Protein AF-A0A3N0Y7X9-F1 (afdb_monomer_lite)

Foldseek 3Di:
DDPQVVLCLQLVDGPVVLVVVLVVCQVVPDDQADPVGGDDHSSVVSSVVSNVVSDPDPADVQQCWDADPVRDIDHGPVVVPDPDDDDDDDDDPDDDPVVVVVVVVVVVQCPDPNNDDPCPPVPD

pLDDT: mean 84.38, std 11.14, range [42.16, 96.94]

Structure (mmCIF, N/CA/C/O backbone):
data_AF-A0A3N0Y7X9-F1
#
_entry.id   AF-A0A3N0Y7X9-F1
#
loop_
_atom_site.group_PDB
_atom_site.id
_atom_site.type_symbol
_atom_site.label_atom_id
_atom_site.label_alt_id
_atom_site.label_comp_id
_atom_site.label_asym_id
_atom_site.label_entity_id
_atom_site.label_seq_id
_atom_site.pdbx_PDB_ins_code
_atom_site.Cartn_x
_atom_site.Cartn_y
_atom_site.Cartn_z
_atom_site.occupancy
_atom_site.B_iso_or_equiv
_atom_site.auth_seq_id
_atom_site.auth_comp_id
_atom_site.auth_asym_id
_atom_site.auth_atom_id
_atom_site.pdbx_PDB_model_num
ATOM 1 N N . MET A 1 1 ? 25.278 4.859 -16.108 1.00 42.16 1 MET A N 1
ATOM 2 C CA . MET A 1 1 ? 24.335 3.983 -15.382 1.00 42.16 1 MET A CA 1
ATOM 3 C C . MET A 1 1 ? 23.065 4.807 -15.221 1.00 42.16 1 MET A C 1
ATOM 5 O O . MET A 1 1 ? 23.089 5.779 -14.485 1.00 42.16 1 MET A O 1
ATOM 9 N N . ASN A 1 2 ? 22.082 4.605 -16.102 1.00 52.53 2 ASN A N 1
ATOM 10 C CA . ASN A 1 2 ? 21.049 5.603 -16.400 1.00 52.53 2 ASN A CA 1
ATOM 11 C C . ASN A 1 2 ? 19.879 5.473 -15.408 1.00 52.53 2 ASN A C 1
ATOM 13 O O . ASN A 1 2 ? 19.044 4.585 -15.558 1.00 52.53 2 ASN A O 1
ATOM 17 N N . ASP A 1 3 ? 19.847 6.340 -14.395 1.00 65.38 3 ASP A N 1
ATOM 18 C CA . ASP A 1 3 ? 18.844 6.395 -13.310 1.00 65.38 3 ASP A CA 1
ATOM 19 C C . ASP A 1 3 ? 17.388 6.357 -13.839 1.00 65.38 3 ASP A C 1
ATOM 21 O O . ASP A 1 3 ? 16.492 5.722 -13.286 1.00 65.38 3 ASP A O 1
ATOM 25 N N . MET A 1 4 ? 17.183 6.917 -15.033 1.00 62.38 4 MET A N 1
ATOM 26 C CA . MET A 1 4 ? 15.898 6.973 -15.733 1.00 62.38 4 MET A CA 1
ATOM 27 C C . MET A 1 4 ? 15.384 5.607 -16.229 1.00 62.38 4 MET A C 1
ATOM 29 O O . MET A 1 4 ? 14.182 5.412 -16.391 1.00 62.38 4 MET A O 1
ATOM 33 N N . THR A 1 5 ? 16.278 4.641 -16.469 1.00 68.44 5 THR A N 1
ATOM 34 C CA . THR A 1 5 ? 15.904 3.282 -16.908 1.00 68.44 5 THR A CA 1
ATOM 35 C C . THR A 1 5 ? 15.420 2.433 -15.733 1.00 68.44 5 THR A C 1
ATOM 37 O O . THR A 1 5 ? 14.415 1.738 -15.860 1.00 68.44 5 THR A O 1
ATOM 40 N N . GLY A 1 6 ? 16.065 2.565 -14.567 1.00 74.75 6 GLY A N 1
ATOM 41 C CA . GLY A 1 6 ? 15.663 1.857 -13.349 1.00 74.75 6 GLY A CA 1
ATOM 42 C C . GLY A 1 6 ? 14.304 2.315 -12.818 1.00 74.75 6 GLY A C 1
ATOM 43 O O . GLY A 1 6 ? 13.516 1.496 -12.355 1.00 74.75 6 GLY A O 1
ATOM 44 N N . PHE A 1 7 ? 13.980 3.606 -12.953 1.00 77.56 7 PHE A N 1
ATOM 45 C CA . PHE A 1 7 ? 12.671 4.140 -12.566 1.00 77.56 7 PHE A CA 1
ATOM 46 C C . PHE A 1 7 ? 11.524 3.502 -13.364 1.00 77.56 7 PHE A C 1
ATOM 48 O O . PHE A 1 7 ? 10.526 3.063 -12.788 1.00 77.56 7 PHE A O 1
ATOM 55 N N . ARG A 1 8 ? 11.708 3.382 -14.685 1.00 81.19 8 ARG A N 1
ATOM 56 C CA . ARG A 1 8 ? 10.727 2.777 -15.591 1.00 81.19 8 ARG A CA 1
ATOM 57 C C . ARG A 1 8 ? 10.543 1.285 -15.343 1.00 81.19 8 ARG A C 1
ATOM 59 O O . ARG A 1 8 ? 9.415 0.810 -15.359 1.00 81.19 8 ARG A O 1
ATOM 66 N N . GLU A 1 9 ? 11.624 0.553 -15.100 1.00 81.12 9 GLU A N 1
ATOM 67 C CA . GLU A 1 9 ? 11.554 -0.870 -14.752 1.00 81.12 9 GLU A CA 1
ATOM 68 C C . GLU A 1 9 ? 10.857 -1.082 -13.399 1.00 81.12 9 GLU A C 1
ATOM 70 O O . GLU A 1 9 ? 10.032 -1.980 -13.246 1.00 81.12 9 GLU A O 1
ATOM 75 N N . MET A 1 10 ? 11.131 -0.203 -12.433 1.00 81.69 10 MET A N 1
ATOM 76 C CA . MET A 1 10 ? 10.604 -0.304 -11.079 1.00 81.69 10 MET A CA 1
ATOM 77 C C . MET A 1 10 ? 9.112 0.030 -10.961 1.00 81.69 10 MET A C 1
ATOM 79 O O . MET A 1 10 ? 8.400 -0.632 -10.207 1.00 81.69 10 MET A O 1
ATOM 83 N N . LEU A 1 11 ? 8.655 1.097 -11.616 1.00 86.00 11 LEU A N 1
ATOM 84 C CA . LEU A 1 11 ? 7.300 1.634 -11.438 1.00 86.00 11 LEU A CA 1
ATOM 85 C C . LEU A 1 11 ? 6.403 1.426 -12.660 1.00 86.00 11 LEU A C 1
ATOM 87 O O . LEU A 1 11 ? 5.230 1.786 -12.612 1.00 86.00 11 LEU A O 1
ATOM 91 N N . ARG A 1 12 ? 6.947 0.863 -13.749 1.00 87.25 12 ARG A N 1
ATOM 92 C CA . ARG A 1 12 ? 6.283 0.708 -15.056 1.00 87.25 12 ARG A CA 1
ATOM 93 C C . ARG A 1 12 ? 5.726 2.017 -15.637 1.00 87.25 12 ARG A C 1
ATOM 95 O O . ARG A 1 12 ? 4.863 1.978 -16.507 1.00 87.25 12 ARG A O 1
ATOM 102 N N . VAL A 1 13 ? 6.266 3.158 -15.205 1.00 88.31 13 VAL A N 1
ATOM 103 C CA . VAL A 1 13 ? 5.965 4.504 -15.716 1.00 88.31 13 VAL A CA 1
ATOM 104 C C . VAL A 1 13 ? 7.260 5.273 -15.959 1.00 88.31 13 VAL A C 1
ATOM 106 O O . VAL A 1 13 ? 8.270 5.042 -15.290 1.00 88.31 13 VAL A O 1
ATOM 109 N N . THR A 1 14 ? 7.253 6.180 -16.926 1.00 91.38 14 THR A N 1
ATOM 110 C CA . THR A 1 14 ? 8.344 7.139 -17.134 1.00 91.38 14 THR A CA 1
ATOM 111 C C . THR A 1 14 ? 8.361 8.201 -16.030 1.00 91.38 14 THR A C 1
ATOM 113 O O . THR A 1 14 ? 7.432 8.314 -15.226 1.00 91.38 14 THR A O 1
ATOM 116 N N . VAL A 1 15 ? 9.449 8.970 -15.952 1.00 89.88 15 VAL A N 1
ATOM 117 C CA . VAL A 1 15 ? 9.584 10.032 -14.944 1.00 89.88 15 VAL A CA 1
ATOM 118 C C . VAL A 1 15 ? 8.568 11.142 -15.214 1.00 89.88 15 VAL A C 1
ATOM 120 O O . VAL A 1 15 ? 7.960 11.664 -14.283 1.00 89.88 15 VAL A O 1
ATOM 123 N N . GLU A 1 16 ? 8.354 11.459 -16.486 1.00 92.88 16 GLU A N 1
ATOM 124 C CA . GLU A 1 16 ? 7.405 12.461 -16.959 1.00 92.88 16 GLU A CA 1
ATOM 125 C C . GLU A 1 16 ? 5.970 12.070 -16.582 1.00 92.88 16 GLU A C 1
ATOM 127 O O . GLU A 1 16 ? 5.298 12.823 -15.877 1.00 92.88 16 GLU A O 1
ATOM 132 N N . GLU A 1 17 ? 5.548 10.849 -16.929 1.00 92.88 17 GLU A N 1
ATOM 133 C CA . GLU A 1 17 ? 4.226 10.311 -16.567 1.00 92.88 17 GLU A CA 1
ATOM 134 C C . GLU A 1 17 ? 4.017 10.286 -15.049 1.00 92.88 17 GLU A C 1
ATOM 136 O O . GLU A 1 17 ? 2.929 10.581 -14.556 1.00 92.88 17 GLU A O 1
ATOM 141 N N . PHE A 1 18 ? 5.058 9.964 -14.277 1.00 94.38 18 PHE A N 1
ATOM 142 C CA . PHE A 1 18 ? 4.966 9.974 -12.821 1.00 94.38 18 PHE A CA 1
ATOM 143 C C . PHE A 1 18 ? 4.650 11.368 -12.269 1.00 94.38 18 PHE A C 1
ATOM 145 O O . PHE A 1 18 ? 3.807 11.488 -11.379 1.00 94.38 18 PHE A O 1
ATOM 152 N N . TYR A 1 19 ? 5.307 12.418 -12.770 1.00 95.00 19 TYR A N 1
ATOM 153 C CA . TYR A 1 19 ? 5.043 13.785 -12.314 1.00 95.00 19 TYR A CA 1
ATOM 154 C C . TYR A 1 19 ? 3.687 14.310 -12.799 1.00 95.00 19 TYR A C 1
ATOM 156 O O . TYR A 1 19 ? 3.020 15.014 -12.040 1.00 95.00 19 TYR A O 1
ATOM 164 N N . GLU A 1 20 ? 3.238 13.929 -13.997 1.00 96.19 20 GLU A N 1
ATOM 165 C CA . GLU A 1 20 ? 1.879 14.229 -14.471 1.00 96.19 20 GLU A CA 1
ATOM 166 C C . GLU A 1 20 ? 0.817 13.589 -13.567 1.00 96.19 20 GLU A C 1
ATOM 168 O O . GLU A 1 20 ? -0.105 14.264 -13.101 1.00 96.19 20 GLU A O 1
ATOM 173 N N . LEU A 1 21 ? 0.983 12.301 -13.246 1.00 94.75 21 LEU A N 1
ATOM 174 C CA . LEU A 1 21 ? 0.117 11.593 -12.305 1.00 94.75 21 LEU A CA 1
ATOM 175 C C . LEU A 1 21 ? 0.156 12.241 -10.922 1.00 94.75 21 LEU A C 1
ATOM 177 O O . LEU A 1 21 ? -0.901 12.460 -10.330 1.00 94.75 21 LEU A O 1
ATOM 181 N N . LEU A 1 22 ? 1.350 12.581 -10.423 1.00 96.38 22 LEU A N 1
ATOM 182 C CA . LEU A 1 22 ? 1.521 13.240 -9.132 1.00 96.38 22 LEU A CA 1
ATOM 183 C C . LEU A 1 22 ? 0.737 14.550 -9.076 1.00 96.38 22 LEU A C 1
ATOM 185 O O . LEU A 1 22 ? -0.006 14.740 -8.120 1.00 96.38 22 LEU A O 1
ATOM 189 N N . ALA A 1 23 ? 0.821 15.396 -10.104 1.00 96.94 23 ALA A N 1
ATOM 190 C CA . ALA A 1 23 ? 0.113 16.675 -10.131 1.00 96.94 23 ALA A CA 1
ATOM 191 C C . ALA A 1 23 ? -1.414 16.505 -10.029 1.00 96.94 23 ALA A C 1
ATOM 193 O O . ALA A 1 23 ? -2.095 17.318 -9.404 1.00 96.94 23 ALA A O 1
ATOM 194 N N . MET A 1 24 ? -1.956 15.426 -10.604 1.00 95.81 24 MET A N 1
ATOM 195 C CA . MET A 1 24 ? -3.387 15.121 -10.534 1.00 95.81 24 MET A CA 1
ATOM 196 C C . MET A 1 24 ? -3.815 14.572 -9.169 1.00 95.81 24 MET A C 1
ATOM 198 O O . MET A 1 24 ? -4.893 14.909 -8.679 1.00 95.81 24 MET A O 1
ATOM 202 N N . VAL A 1 25 ? -3.001 13.712 -8.548 1.00 95.69 25 VAL A N 1
ATOM 203 C CA . VAL A 1 25 ? -3.395 13.001 -7.317 1.00 95.69 25 VAL A CA 1
ATOM 204 C C . VAL A 1 25 ? -2.940 13.687 -6.035 1.00 95.69 25 VAL A C 1
ATOM 206 O O . VAL A 1 25 ? -3.542 13.456 -4.988 1.00 95.69 25 VAL A O 1
ATOM 209 N N . GLU A 1 26 ? -1.910 14.531 -6.083 1.00 95.44 26 GLU A N 1
ATOM 210 C CA . GLU A 1 26 ? -1.362 15.263 -4.937 1.00 95.44 26 GLU A CA 1
ATOM 211 C C . GLU A 1 26 ? -2.427 15.966 -4.078 1.00 95.44 26 GLU A C 1
ATOM 213 O O . GLU A 1 26 ? -2.407 15.747 -2.860 1.00 95.44 26 GLU A O 1
ATOM 218 N N . PRO A 1 27 ? -3.414 16.707 -4.629 1.00 95.56 27 PRO A N 1
ATOM 219 C CA . PRO A 1 27 ? -4.457 17.323 -3.803 1.00 95.56 27 PRO A CA 1
ATOM 220 C C . PRO A 1 27 ? -5.361 16.302 -3.093 1.00 95.56 27 PRO A C 1
ATOM 222 O O . PRO A 1 27 ? -5.970 16.626 -2.077 1.00 95.56 27 PRO A O 1
ATOM 225 N N . LEU A 1 28 ? -5.442 15.066 -3.592 1.00 95.12 28 LEU A N 1
ATOM 226 C CA . LEU A 1 28 ? -6.277 13.996 -3.036 1.00 95.12 28 LEU A CA 1
ATOM 227 C C . LEU A 1 28 ? -5.532 13.134 -2.009 1.00 95.12 28 LEU A C 1
ATOM 229 O O . LEU A 1 28 ? -6.151 12.545 -1.120 1.00 95.12 28 LEU A O 1
ATOM 233 N N . ILE A 1 29 ? -4.206 13.023 -2.130 1.00 94.69 29 ILE A N 1
ATOM 234 C CA . ILE A 1 29 ? -3.386 12.122 -1.306 1.00 94.69 29 ILE A CA 1
ATOM 235 C C . ILE A 1 29 ? -2.440 12.853 -0.350 1.00 94.69 29 ILE A C 1
ATOM 237 O O . ILE A 1 29 ? -1.741 12.203 0.432 1.00 94.69 29 ILE A O 1
ATOM 241 N N . THR A 1 30 ? -2.398 14.178 -0.350 1.00 94.38 30 THR A N 1
ATOM 242 C CA . THR A 1 30 ? -1.637 14.909 0.667 1.00 94.38 30 THR A CA 1
ATOM 243 C C . THR A 1 30 ? -2.310 14.745 2.027 1.00 94.38 30 THR A C 1
ATOM 245 O O . THR A 1 30 ? -3.520 14.909 2.170 1.00 94.38 30 THR A O 1
ATOM 248 N N . ARG A 1 31 ? -1.530 14.369 3.045 1.00 91.44 31 ARG A N 1
ATOM 249 C CA . ARG A 1 31 ? -1.997 14.306 4.438 1.00 91.44 31 ARG A CA 1
ATOM 250 C C . ARG A 1 31 ? -1.232 15.321 5.265 1.00 91.44 31 ARG A C 1
ATOM 252 O O . ARG A 1 31 ? -0.143 15.732 4.892 1.00 91.44 31 ARG A O 1
ATOM 259 N N . THR A 1 32 ? -1.821 15.713 6.385 1.00 89.50 32 THR A N 1
ATOM 260 C CA . THR A 1 32 ? -1.190 16.608 7.350 1.00 89.50 32 THR A CA 1
ATOM 261 C C . THR A 1 32 ? -0.398 15.821 8.380 1.00 89.50 32 THR A C 1
ATOM 263 O O . THR A 1 32 ? -0.741 14.686 8.732 1.00 89.50 32 THR A O 1
ATOM 266 N N . ASP A 1 33 ? 0.640 16.459 8.903 1.00 92.94 33 ASP A N 1
ATOM 267 C CA . ASP A 1 33 ? 1.403 15.938 10.027 1.00 92.94 33 ASP A CA 1
ATOM 268 C C . ASP A 1 33 ? 0.527 15.809 11.277 1.00 92.94 33 ASP A C 1
ATOM 270 O O . ASP A 1 33 ? -0.462 16.518 11.470 1.00 92.94 33 ASP A O 1
ATOM 274 N N . THR A 1 34 ? 0.910 14.877 12.140 1.00 91.50 34 THR A N 1
ATOM 275 C CA . THR A 1 34 ? 0.285 14.672 13.449 1.00 91.50 34 THR A CA 1
ATOM 276 C C . THR A 1 34 ? 1.293 15.000 14.542 1.00 91.50 34 THR A C 1
ATOM 278 O O . THR A 1 34 ? 2.496 15.015 14.294 1.00 91.50 34 THR A O 1
ATOM 281 N N . VAL A 1 35 ? 0.825 15.168 15.780 1.00 91.56 35 VAL A N 1
ATOM 282 C CA . VAL A 1 35 ? 1.694 15.443 16.941 1.00 91.56 35 VAL A CA 1
ATOM 283 C C . VAL A 1 35 ? 2.811 14.400 17.102 1.00 91.56 35 VAL A C 1
ATOM 285 O O . VAL A 1 35 ? 3.913 14.738 17.515 1.00 91.56 35 VAL A O 1
ATOM 288 N N . MET A 1 36 ? 2.546 13.136 16.755 1.00 87.06 36 MET A N 1
ATOM 289 C CA . MET A 1 36 ? 3.484 12.029 16.980 1.00 87.06 36 MET A CA 1
ATOM 290 C C . MET A 1 36 ? 4.371 11.699 15.776 1.00 87.06 36 MET A C 1
ATOM 292 O O . MET A 1 36 ? 5.375 11.009 15.938 1.00 87.06 36 MET A O 1
ATOM 296 N N . ARG A 1 37 ? 4.000 12.126 14.562 1.00 90.12 37 ARG A N 1
ATOM 297 C CA . ARG A 1 37 ? 4.767 11.822 13.346 1.00 90.12 37 ARG A CA 1
ATOM 298 C C . ARG A 1 37 ? 4.444 12.760 12.194 1.00 90.12 37 ARG A C 1
ATOM 300 O O . ARG A 1 37 ? 3.295 13.187 12.034 1.00 90.12 37 ARG A O 1
ATOM 307 N N . ARG A 1 38 ? 5.445 12.943 11.332 1.00 90.94 38 ARG A N 1
ATOM 308 C CA . ARG A 1 38 ? 5.270 13.533 10.006 1.00 90.94 38 ARG A CA 1
ATOM 309 C C . ARG A 1 38 ? 4.507 12.583 9.091 1.00 90.94 38 ARG A C 1
ATOM 311 O O . ARG A 1 38 ? 4.628 11.359 9.189 1.00 90.94 38 ARG A O 1
ATOM 318 N N . SER A 1 39 ? 3.685 13.166 8.241 1.00 91.56 39 SER A N 1
ATOM 319 C CA . SER A 1 39 ? 2.982 12.486 7.170 1.00 91.56 39 SER A CA 1
ATOM 320 C C . SER A 1 39 ? 3.964 12.074 6.072 1.00 91.56 39 SER A C 1
ATOM 322 O O . SER A 1 39 ? 4.983 12.720 5.842 1.00 91.56 39 SER A O 1
ATOM 324 N N . ILE A 1 40 ? 3.665 10.954 5.416 1.00 93.12 40 ILE A N 1
ATOM 325 C CA . ILE A 1 40 ? 4.410 10.502 4.238 1.00 93.12 40 ILE A CA 1
ATOM 326 C C . ILE A 1 40 ? 4.013 11.412 3.075 1.00 93.12 40 ILE A C 1
ATOM 328 O O . ILE A 1 40 ? 2.815 11.643 2.873 1.00 93.12 40 ILE A O 1
ATOM 332 N N . SER A 1 41 ? 4.992 11.906 2.316 1.00 95.19 41 SER A N 1
ATOM 333 C CA . SER A 1 41 ? 4.730 12.841 1.219 1.00 95.19 41 SER A CA 1
ATOM 334 C C . SER A 1 41 ? 3.862 12.207 0.125 1.00 95.19 41 SER A C 1
ATOM 336 O O . SER A 1 41 ? 3.882 10.990 -0.084 1.00 95.19 41 SER A O 1
ATOM 338 N N . ALA A 1 42 ? 3.108 13.031 -0.611 1.00 95.25 42 ALA A N 1
ATOM 339 C CA . ALA A 1 42 ? 2.295 12.564 -1.737 1.00 95.25 42 ALA A CA 1
ATOM 340 C C . ALA A 1 42 ? 3.136 11.788 -2.766 1.00 95.25 42 ALA A C 1
ATOM 342 O O . ALA A 1 42 ? 2.723 10.724 -3.226 1.00 95.25 42 ALA A O 1
ATOM 343 N N . LYS A 1 43 ? 4.357 12.268 -3.038 1.00 94.19 43 LYS A N 1
ATOM 344 C CA . LYS A 1 43 ? 5.333 11.613 -3.914 1.00 94.19 43 LYS A CA 1
ATOM 345 C C . LYS A 1 43 ? 5.668 10.198 -3.448 1.00 94.19 43 LYS A C 1
ATOM 347 O O . LYS A 1 43 ? 5.530 9.257 -4.218 1.00 94.19 43 LYS A O 1
ATOM 352 N N . GLU A 1 44 ? 6.078 10.031 -2.193 1.00 94.06 44 GLU A N 1
ATOM 353 C CA . GLU A 1 44 ? 6.435 8.712 -1.651 1.00 94.06 44 GLU A CA 1
ATOM 354 C C . GLU A 1 44 ? 5.231 7.764 -1.631 1.00 94.06 44 GLU A C 1
ATOM 356 O O . GLU A 1 44 ? 5.355 6.597 -2.006 1.00 94.06 44 GLU A O 1
ATOM 361 N N . ARG A 1 45 ? 4.048 8.270 -1.256 1.00 94.94 45 ARG A N 1
ATOM 362 C CA . ARG A 1 45 ? 2.800 7.497 -1.293 1.00 94.94 45 ARG A CA 1
ATOM 363 C C . ARG A 1 45 ? 2.492 6.988 -2.700 1.00 94.94 45 ARG A C 1
ATOM 365 O O . ARG A 1 45 ? 2.150 5.814 -2.857 1.00 94.94 45 ARG A O 1
ATOM 372 N N . LEU A 1 46 ? 2.608 7.853 -3.707 1.00 94.44 46 LEU A N 1
ATOM 373 C CA . LEU A 1 46 ? 2.378 7.485 -5.100 1.00 94.44 46 LEU A CA 1
ATOM 374 C C . LEU A 1 46 ? 3.418 6.467 -5.580 1.00 94.44 46 LEU A C 1
ATOM 376 O O . LEU A 1 46 ? 3.035 5.451 -6.152 1.00 94.44 46 LEU A O 1
ATOM 380 N N . SER A 1 47 ? 4.704 6.670 -5.275 1.00 92.06 47 SER A N 1
ATOM 381 C CA . SER A 1 47 ? 5.777 5.732 -5.634 1.00 92.06 47 SER A CA 1
ATOM 382 C C . SER A 1 47 ? 5.535 4.324 -5.090 1.00 92.06 47 SER A C 1
ATOM 384 O O . SER A 1 47 ? 5.652 3.351 -5.831 1.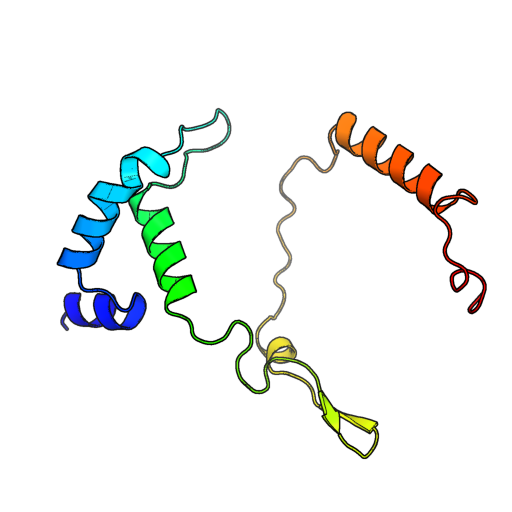00 92.06 47 SER A O 1
ATOM 386 N N . VAL A 1 48 ? 5.161 4.195 -3.811 1.00 90.12 48 VAL A N 1
ATOM 387 C CA . VAL A 1 48 ? 4.859 2.888 -3.200 1.00 90.12 48 VAL A CA 1
ATOM 388 C C . VAL A 1 48 ? 3.634 2.248 -3.851 1.00 90.12 48 VAL A C 1
ATOM 390 O O . VAL A 1 48 ? 3.634 1.050 -4.125 1.00 90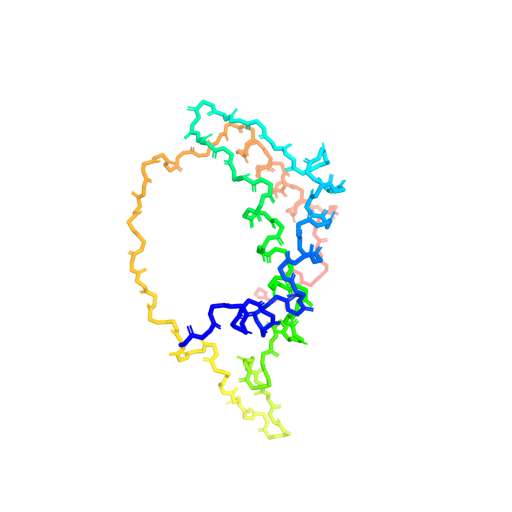.12 48 VAL A O 1
ATOM 393 N N . THR A 1 49 ? 2.607 3.048 -4.143 1.00 92.31 49 THR A N 1
ATOM 394 C CA . THR A 1 49 ? 1.381 2.561 -4.787 1.00 92.31 49 THR A CA 1
ATOM 395 C C . THR A 1 49 ? 1.662 2.052 -6.200 1.00 92.31 49 THR A C 1
ATOM 397 O O . THR A 1 49 ? 1.231 0.961 -6.551 1.00 92.31 49 THR A O 1
ATOM 400 N N . LEU A 1 50 ? 2.430 2.792 -7.002 1.00 91.62 50 LEU A N 1
ATOM 401 C CA . LEU A 1 50 ? 2.799 2.369 -8.352 1.00 91.62 50 LEU A CA 1
ATOM 402 C C . LEU A 1 50 ? 3.708 1.139 -8.339 1.00 91.62 50 LEU A C 1
ATOM 404 O O . LEU A 1 50 ? 3.484 0.232 -9.128 1.00 91.62 50 LEU A O 1
ATOM 408 N N . ARG A 1 51 ? 4.669 1.048 -7.407 1.00 88.75 51 ARG A N 1
ATOM 409 C CA . ARG A 1 51 ? 5.491 -0.162 -7.211 1.00 88.75 51 ARG A CA 1
ATOM 410 C C . ARG A 1 51 ? 4.611 -1.385 -6.956 1.00 88.75 51 ARG A C 1
ATOM 412 O O . ARG A 1 51 ? 4.836 -2.445 -7.533 1.00 88.75 51 ARG A O 1
ATOM 419 N N . PHE A 1 52 ? 3.616 -1.227 -6.091 1.00 86.38 52 PHE A N 1
ATOM 420 C CA . PHE A 1 52 ? 2.662 -2.276 -5.771 1.00 86.38 52 PHE A CA 1
ATOM 421 C C . PHE A 1 52 ? 1.812 -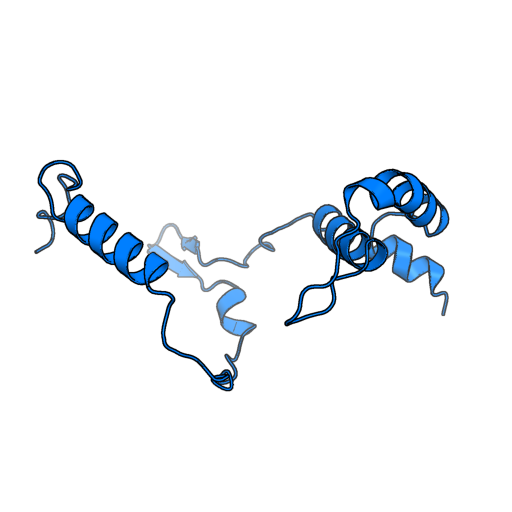2.671 -6.984 1.00 86.38 52 PHE A C 1
ATOM 423 O O . PHE A 1 52 ? 1.744 -3.848 -7.312 1.00 86.38 52 PHE A O 1
ATOM 430 N N . LEU A 1 53 ? 1.238 -1.699 -7.698 1.00 87.94 53 LEU A N 1
ATOM 431 C CA . LEU A 1 53 ? 0.439 -1.951 -8.905 1.00 87.94 53 LEU A CA 1
ATOM 432 C C . LEU A 1 53 ? 1.263 -2.540 -10.061 1.00 87.94 53 LEU A C 1
ATOM 434 O O . LEU A 1 53 ? 0.733 -3.288 -10.874 1.00 87.94 53 LEU A O 1
ATOM 438 N N . ALA A 1 54 ? 2.554 -2.218 -10.135 1.00 85.88 54 ALA A N 1
ATOM 439 C CA . ALA A 1 54 ? 3.488 -2.761 -11.116 1.00 85.88 54 ALA A CA 1
ATOM 440 C C . ALA A 1 54 ? 3.926 -4.207 -10.815 1.00 85.88 54 ALA A C 1
ATOM 442 O O . ALA A 1 54 ? 4.583 -4.836 -11.654 1.00 85.88 54 ALA A O 1
ATOM 443 N N . THR A 1 55 ? 3.609 -4.723 -9.623 1.00 80.38 55 THR A N 1
ATOM 444 C CA . THR A 1 55 ? 3.963 -6.077 -9.196 1.00 80.38 55 THR A CA 1
ATOM 445 C C . THR A 1 55 ? 2.844 -7.042 -9.599 1.00 80.38 55 THR A C 1
ATOM 447 O O . THR A 1 55 ? 1.737 -6.963 -9.081 1.00 80.38 55 THR A O 1
ATOM 450 N N . ASP A 1 56 ? 3.138 -7.973 -10.511 1.00 67.75 56 ASP A N 1
ATOM 451 C CA . ASP A 1 56 ? 2.158 -8.923 -11.079 1.00 67.75 56 ASP A CA 1
ATOM 452 C C . ASP A 1 56 ? 1.740 -10.054 -10.115 1.00 67.75 56 ASP A C 1
ATOM 454 O O . ASP A 1 56 ? 0.823 -10.816 -10.415 1.00 67.75 56 ASP A O 1
ATOM 458 N N . ALA A 1 57 ? 2.386 -10.198 -8.953 1.00 65.88 57 ALA A N 1
ATOM 459 C CA . ALA A 1 57 ? 2.110 -11.300 -8.037 1.00 65.88 57 ALA A CA 1
ATOM 460 C C . ALA A 1 57 ? 2.252 -10.884 -6.568 1.00 65.88 57 ALA A C 1
ATOM 462 O O . ALA A 1 57 ? 3.344 -10.566 -6.103 1.00 65.88 57 ALA A O 1
ATOM 463 N N . TYR A 1 58 ? 1.149 -10.964 -5.817 1.00 65.19 58 TYR A N 1
ATOM 464 C CA . TYR A 1 58 ? 1.176 -10.931 -4.347 1.00 65.19 58 TYR A CA 1
ATOM 465 C C . TYR A 1 58 ? 1.909 -12.145 -3.761 1.00 65.19 58 TYR A C 1
ATOM 467 O O . TYR A 1 58 ? 2.427 -12.078 -2.651 1.00 65.19 58 TYR A O 1
ATOM 475 N N . LEU A 1 59 ? 1.923 -13.253 -4.506 1.00 71.31 59 LEU A N 1
ATOM 476 C CA . LEU A 1 59 ? 2.547 -14.516 -4.143 1.00 71.31 59 LEU A CA 1
ATOM 477 C C . LEU A 1 59 ? 3.350 -14.997 -5.355 1.00 71.31 59 LEU A C 1
ATOM 479 O O . LEU A 1 59 ? 2.747 -15.426 -6.343 1.00 71.31 59 LEU A O 1
ATOM 483 N N . PRO A 1 60 ? 4.688 -14.912 -5.328 1.00 75.62 60 PRO A N 1
ATOM 484 C CA . PRO A 1 60 ? 5.516 -15.579 -6.322 1.00 75.62 60 PRO A CA 1
ATOM 485 C C . PRO A 1 60 ? 5.132 -17.067 -6.446 1.00 75.62 60 PRO A C 1
ATOM 487 O O . PRO A 1 60 ? 4.738 -17.681 -5.449 1.00 75.62 60 PRO A O 1
ATOM 490 N N . PRO A 1 61 ? 5.236 -17.686 -7.633 1.00 77.25 61 PRO A N 1
ATOM 491 C CA . PRO A 1 61 ? 5.040 -19.127 -7.767 1.00 77.25 61 PRO A CA 1
ATOM 492 C C . PRO A 1 61 ? 5.930 -19.894 -6.779 1.00 77.25 61 PRO A C 1
ATOM 494 O O . PRO A 1 61 ? 7.131 -19.643 -6.703 1.00 77.25 61 PRO A O 1
ATOM 497 N N . GLY A 1 62 ? 5.338 -20.802 -5.998 1.00 82.88 62 GLY A N 1
ATOM 498 C CA . GLY A 1 62 ? 6.048 -21.537 -4.942 1.00 82.88 62 GLY A CA 1
ATOM 499 C C . GLY A 1 62 ? 6.271 -20.751 -3.643 1.00 82.88 62 GLY A C 1
ATOM 500 O O . GLY A 1 62 ? 7.013 -21.213 -2.777 1.00 82.88 62 GLY A O 1
ATOM 501 N N . TYR A 1 63 ? 5.651 -19.575 -3.477 1.00 82.69 63 TYR A N 1
ATOM 502 C CA . TYR A 1 63 ? 5.776 -18.798 -2.245 1.00 82.69 63 TYR A CA 1
ATOM 503 C C . TYR A 1 63 ? 5.012 -19.402 -1.073 1.00 82.69 63 TYR A C 1
ATOM 505 O O . TYR A 1 63 ? 5.541 -19.352 0.026 1.00 82.69 63 TYR A O 1
ATOM 513 N N . THR A 1 64 ? 3.815 -19.967 -1.274 1.00 85.56 64 THR A N 1
ATOM 514 C CA . THR A 1 64 ? 3.017 -20.621 -0.219 1.00 85.56 64 THR A CA 1
ATOM 515 C C . THR A 1 64 ? 3.310 -22.111 -0.122 1.00 85.56 64 THR A C 1
ATOM 517 O O . THR A 1 64 ? 3.753 -22.725 -1.093 1.00 85.56 64 THR A O 1
ATOM 520 N N . ASP A 1 65 ? 3.016 -22.696 1.040 1.00 89.50 65 ASP A N 1
ATOM 521 C CA . ASP A 1 65 ? 2.989 -24.152 1.168 1.00 89.50 65 ASP A CA 1
ATOM 522 C C . ASP A 1 65 ? 1.917 -24.736 0.236 1.00 89.50 65 ASP A C 1
ATOM 524 O O . ASP A 1 65 ? 0.890 -24.099 -0.027 1.00 89.50 65 ASP A O 1
ATOM 528 N N . TRP A 1 66 ? 2.156 -25.944 -0.258 1.00 88.75 66 TRP A N 1
ATOM 529 C CA . TRP A 1 66 ? 1.188 -26.692 -1.054 1.00 88.75 66 TRP A CA 1
ATOM 530 C C . TRP A 1 66 ? 1.268 -28.181 -0.720 1.00 88.75 66 TRP A C 1
ATOM 532 O O . TRP A 1 66 ? 2.272 -28.659 -0.195 1.00 88.75 66 TRP A O 1
ATOM 542 N N . GLU A 1 67 ? 0.187 -28.902 -0.981 1.00 93.69 67 GLU A N 1
ATOM 543 C CA . GLU A 1 67 ? 0.066 -30.333 -0.708 1.00 93.69 67 GLU A CA 1
ATOM 544 C C . GLU A 1 67 ? -0.086 -31.069 -2.040 1.00 93.69 67 GLU A C 1
ATOM 546 O O . GLU A 1 67 ? -0.854 -30.631 -2.901 1.00 93.69 67 GLU A O 1
ATOM 551 N N . ASP A 1 68 ? 0.687 -32.137 -2.239 1.00 91.94 68 ASP A N 1
ATOM 552 C CA . ASP A 1 68 ? 0.561 -32.979 -3.428 1.00 91.94 68 ASP A CA 1
ATOM 553 C C . ASP A 1 68 ? -0.528 -34.053 -3.272 1.00 91.94 68 ASP A C 1
ATOM 555 O O . ASP A 1 68 ? -1.139 -34.219 -2.217 1.00 91.94 68 ASP A O 1
ATOM 559 N N . GLU A 1 69 ? -0.774 -34.813 -4.341 1.00 93.81 69 GLU A N 1
ATOM 560 C CA . GLU A 1 69 ? -1.761 -35.904 -4.356 1.00 93.81 69 GLU A CA 1
ATOM 561 C C . GLU A 1 69 ? -1.471 -37.012 -3.324 1.00 93.81 69 GLU A C 1
ATOM 563 O O . GLU A 1 69 ? -2.358 -37.803 -3.007 1.00 93.81 69 GLU A O 1
ATOM 568 N N . ASN A 1 70 ? -0.252 -37.069 -2.777 1.00 93.88 70 ASN A N 1
ATOM 569 C CA . ASN A 1 70 ? 0.171 -38.047 -1.778 1.00 93.88 70 ASN A CA 1
ATOM 570 C C . ASN A 1 70 ? 0.109 -37.495 -0.343 1.00 93.88 70 ASN A C 1
ATOM 572 O O . ASN A 1 70 ? 0.665 -38.117 0.565 1.00 93.88 70 ASN A O 1
ATOM 576 N N . HIS A 1 71 ? -0.543 -36.346 -0.128 1.00 87.25 71 HIS A N 1
ATOM 577 C CA . HIS A 1 71 ? -0.599 -35.642 1.157 1.00 87.25 71 HIS A CA 1
ATOM 578 C C . HIS A 1 71 ? 0.771 -35.202 1.693 1.00 87.25 71 HIS A C 1
ATOM 580 O O . HIS A 1 71 ? 0.959 -35.004 2.899 1.00 87.25 71 HIS A O 1
ATOM 586 N N . GLN A 1 72 ? 1.767 -35.061 0.816 1.00 90.88 72 GLN A N 1
ATOM 587 C CA . GLN A 1 72 ? 3.073 -34.569 1.215 1.00 90.88 72 GLN A CA 1
ATOM 588 C C . GLN A 1 72 ? 3.089 -33.041 1.145 1.00 90.88 72 GLN A C 1
ATOM 590 O O . GLN A 1 72 ? 2.801 -32.437 0.111 1.00 90.88 72 GLN A O 1
ATOM 595 N N . LEU A 1 73 ? 3.423 -32.413 2.275 1.00 89.69 73 LEU A N 1
ATOM 596 C CA . LEU A 1 73 ? 3.530 -30.963 2.384 1.00 89.69 73 LEU A CA 1
ATOM 597 C C . LEU A 1 73 ? 4.842 -30.475 1.761 1.00 89.69 73 LEU A C 1
ATOM 599 O O . LEU A 1 73 ? 5.935 -30.841 2.204 1.00 89.69 73 LEU A O 1
ATOM 603 N N . HIS A 1 74 ? 4.724 -29.585 0.787 1.00 90.25 74 HIS A N 1
ATOM 604 C CA . HIS A 1 74 ? 5.834 -28.875 0.171 1.00 90.25 74 HIS A CA 1
ATOM 605 C C . HIS A 1 74 ? 5.930 -27.475 0.767 1.00 90.25 74 HIS A C 1
ATOM 607 O O . HIS A 1 74 ? 4.988 -26.685 0.721 1.00 90.25 74 HIS A O 1
ATOM 613 N N . ASN A 1 75 ? 7.089 -27.174 1.346 1.00 90.44 75 ASN A N 1
ATOM 614 C CA . ASN A 1 75 ? 7.365 -25.899 1.997 1.00 90.44 75 ASN A CA 1
ATOM 615 C C . ASN A 1 75 ? 7.494 -24.773 0.964 1.00 90.44 75 ASN A C 1
ATOM 617 O O . ASN A 1 75 ? 8.322 -24.857 0.057 1.00 90.44 75 ASN A O 1
ATOM 621 N N . GLY A 1 76 ? 6.731 -23.699 1.146 1.00 88.00 76 GLY A N 1
ATOM 622 C CA . GLY A 1 76 ? 6.846 -22.498 0.331 1.00 88.00 76 GLY A CA 1
ATOM 623 C C . GLY A 1 76 ? 8.082 -21.659 0.669 1.00 88.00 76 GLY A C 1
ATOM 624 O O . GLY A 1 76 ? 8.627 -21.725 1.778 1.00 88.00 76 GLY A O 1
ATOM 625 N N . ALA A 1 77 ? 8.500 -20.821 -0.284 1.00 85.12 77 ALA A N 1
ATOM 626 C CA . ALA A 1 77 ? 9.665 -19.938 -0.159 1.00 85.12 77 ALA A CA 1
ATOM 627 C C . ALA A 1 77 ? 9.589 -18.984 1.053 1.00 85.12 77 ALA A C 1
ATOM 629 O O . ALA A 1 77 ? 10.624 -18.625 1.618 1.00 85.12 77 ALA A O 1
ATOM 630 N N . TRP A 1 78 ? 8.379 -18.653 1.530 1.00 84.31 78 TRP A N 1
ATOM 631 C CA . TRP A 1 78 ? 8.161 -17.826 2.725 1.00 84.31 78 TRP A CA 1
ATOM 632 C C . TRP A 1 78 ? 8.885 -18.341 3.983 1.00 84.31 78 TRP A C 1
ATOM 634 O O . TRP A 1 78 ? 9.240 -17.555 4.862 1.00 84.31 78 TRP A O 1
ATOM 644 N N . ARG A 1 79 ? 9.148 -19.654 4.067 1.00 79.94 79 ARG A N 1
ATOM 645 C CA . ARG A 1 79 ? 9.843 -20.291 5.201 1.00 79.94 79 ARG A CA 1
ATOM 646 C C . ARG A 1 79 ? 11.352 -20.046 5.216 1.00 79.94 79 ARG A C 1
ATOM 648 O O . ARG A 1 79 ? 11.976 -20.261 6.252 1.00 79.94 79 ARG A O 1
ATOM 655 N N . GLN A 1 80 ? 11.943 -19.638 4.093 1.00 75.62 80 GLN A N 1
ATOM 656 C CA . GLN A 1 80 ? 13.391 -19.441 3.952 1.00 75.62 80 GLN A CA 1
ATOM 657 C C . GLN A 1 80 ? 13.810 -17.966 3.983 1.00 75.62 80 GLN A C 1
ATOM 659 O O . GLN A 1 80 ? 14.969 -17.672 4.264 1.00 75.62 80 GLN A O 1
ATOM 664 N N . GLU A 1 81 ? 12.892 -17.034 3.715 1.00 66.56 81 GLU A N 1
ATOM 665 C CA . GLU A 1 81 ? 13.231 -15.611 3.577 1.00 66.56 81 GLU A CA 1
ATOM 666 C C . GLU A 1 81 ? 13.405 -14.874 4.911 1.00 66.56 81 GLU A C 1
ATOM 668 O O . GLU A 1 81 ? 14.192 -13.931 4.996 1.00 66.56 81 GLU A O 1
ATOM 673 N N . ILE A 1 82 ? 12.683 -15.271 5.962 1.00 65.06 82 ILE A N 1
ATOM 674 C CA . ILE A 1 82 ? 12.585 -14.463 7.181 1.00 65.06 82 ILE A CA 1
ATOM 675 C C . ILE A 1 82 ? 13.219 -15.193 8.366 1.00 65.06 82 ILE A C 1
ATOM 677 O O . ILE A 1 82 ? 12.554 -15.910 9.111 1.00 65.06 82 ILE A O 1
ATOM 681 N N . THR A 1 83 ? 14.497 -14.916 8.626 1.00 66.31 83 THR A N 1
ATOM 682 C CA . THR A 1 83 ? 15.029 -15.048 9.990 1.00 66.31 83 THR A CA 1
ATOM 683 C C . THR A 1 83 ? 14.450 -13.893 10.799 1.00 66.31 83 THR A C 1
ATOM 685 O O . THR A 1 83 ? 14.957 -12.772 10.732 1.00 66.31 83 THR A O 1
ATOM 688 N N . LEU A 1 84 ? 13.343 -14.138 11.507 1.00 65.56 84 LEU A N 1
ATOM 689 C CA . LEU A 1 84 ? 12.684 -13.131 12.339 1.00 65.56 84 LEU A CA 1
ATOM 690 C C . LEU A 1 84 ? 13.702 -12.540 13.321 1.00 65.56 84 LEU A C 1
ATOM 692 O O . LEU A 1 84 ? 14.137 -13.205 14.261 1.00 65.56 84 LEU A O 1
ATOM 696 N N . GLN A 1 85 ? 14.085 -11.284 13.105 1.00 70.81 85 GLN A N 1
ATOM 697 C CA . GLN A 1 85 ? 14.837 -10.544 14.105 1.00 70.81 85 GLN A CA 1
ATOM 698 C C . GLN A 1 85 ? 13.895 -10.206 15.257 1.00 70.81 85 GLN A C 1
ATOM 700 O O . GLN A 1 85 ? 12.733 -9.844 15.053 1.00 70.81 85 GLN A O 1
ATOM 705 N N . SER A 1 86 ? 14.392 -10.323 16.483 1.00 72.56 86 SER A N 1
ATOM 706 C CA . SER A 1 86 ? 13.669 -9.876 17.664 1.00 72.56 86 SER A CA 1
ATOM 707 C C . SER A 1 86 ? 13.330 -8.390 17.525 1.00 72.56 86 SER A C 1
ATOM 709 O O . SER A 1 86 ? 14.207 -7.532 17.431 1.00 72.56 86 SER A O 1
ATOM 711 N N . VAL A 1 87 ? 12.035 -8.073 17.505 1.00 70.31 87 VAL A N 1
ATOM 712 C CA . VAL A 1 87 ? 11.572 -6.685 17.482 1.00 70.31 87 VAL A CA 1
ATOM 713 C C . VAL A 1 87 ? 11.902 -6.052 18.831 1.00 70.31 87 VAL A C 1
ATOM 715 O O . VAL A 1 87 ? 11.473 -6.543 19.878 1.00 70.31 87 VAL A O 1
ATOM 718 N N . ASN A 1 88 ? 12.640 -4.940 18.816 1.00 72.44 88 ASN A N 1
ATOM 719 C CA . ASN A 1 88 ? 12.793 -4.104 20.002 1.00 72.44 88 ASN A CA 1
ATOM 720 C C . ASN A 1 88 ? 11.408 -3.589 20.407 1.00 72.44 88 ASN A C 1
ATOM 722 O O . ASN A 1 88 ? 10.809 -2.771 19.711 1.00 72.44 88 ASN A O 1
ATOM 726 N N . MET A 1 89 ? 10.888 -4.094 21.525 1.00 63.22 89 MET A N 1
ATOM 727 C CA . MET A 1 89 ? 9.608 -3.675 22.090 1.00 63.22 89 MET A CA 1
ATOM 728 C C . MET A 1 89 ? 9.670 -2.188 22.470 1.00 63.22 89 MET A C 1
ATOM 730 O O . MET A 1 89 ? 10.125 -1.838 23.558 1.00 63.22 89 MET A O 1
ATOM 734 N N . GLY A 1 90 ? 9.220 -1.312 21.570 1.00 61.59 90 GLY A N 1
ATOM 735 C CA . GLY A 1 90 ? 8.987 0.103 21.855 1.00 61.59 90 GLY A CA 1
ATOM 736 C C . GLY A 1 90 ? 7.926 0.286 22.948 1.00 61.59 90 GLY A C 1
ATOM 737 O O . GLY A 1 90 ? 7.040 -0.551 23.122 1.00 61.59 90 GLY A O 1
ATOM 738 N N . GLY A 1 91 ? 8.056 1.360 23.729 1.00 68.75 91 GLY A N 1
ATOM 739 C CA . GLY A 1 91 ? 7.241 1.618 24.919 1.00 68.75 91 GLY A CA 1
ATOM 740 C C . GLY A 1 91 ? 5.734 1.745 24.658 1.00 68.75 91 GLY A C 1
ATOM 741 O O . GLY A 1 91 ? 5.30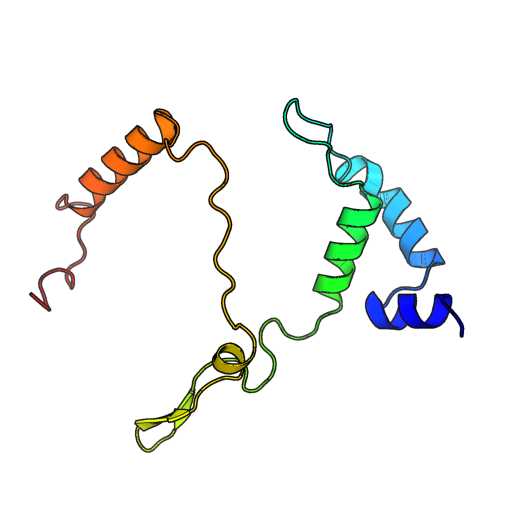4 2.172 23.592 1.00 68.75 91 GLY A O 1
ATOM 742 N N . GLY A 1 92 ? 4.947 1.410 25.690 1.00 66.12 92 GLY A N 1
ATOM 743 C CA . GLY A 1 92 ? 3.484 1.525 25.712 1.00 66.12 92 GLY A CA 1
ATOM 744 C C . GLY A 1 92 ? 2.740 0.253 25.292 1.00 66.12 92 GLY A C 1
ATOM 745 O O . GLY A 1 92 ? 2.075 0.233 24.267 1.00 66.12 92 GLY A O 1
ATOM 746 N N . LYS A 1 93 ? 2.790 -0.809 26.109 1.00 68.56 93 LYS A N 1
ATOM 747 C CA . LYS A 1 93 ? 2.036 -2.064 25.870 1.00 68.56 93 LYS A CA 1
ATOM 748 C C . LYS A 1 93 ? 0.560 -1.998 26.286 1.00 68.56 93 LYS A C 1
ATOM 750 O O . LYS A 1 93 ? -0.153 -2.989 26.164 1.00 68.56 93 LYS A O 1
ATOM 755 N N . ASN A 1 94 ? 0.115 -0.874 26.849 1.00 81.81 94 ASN A N 1
ATOM 756 C CA . ASN A 1 94 ? -1.240 -0.750 27.372 1.00 81.81 94 ASN A CA 1
ATOM 757 C C . ASN A 1 94 ? -2.174 -0.225 26.266 1.00 81.81 94 ASN A C 1
ATOM 759 O O . ASN A 1 94 ? -2.002 0.921 25.847 1.00 81.81 94 ASN A O 1
ATOM 763 N N . PRO A 1 95 ? -3.144 -1.024 25.788 1.00 79.94 95 PRO A N 1
ATOM 764 C CA . PRO A 1 95 ? -4.100 -0.573 24.784 1.00 79.94 95 PRO A CA 1
ATOM 765 C C . PRO A 1 95 ? -5.020 0.515 25.353 1.00 79.94 95 PRO A C 1
ATOM 767 O O . PRO A 1 95 ? -5.207 0.618 26.571 1.00 79.94 95 PRO A O 1
ATOM 770 N N . THR A 1 96 ? -5.610 1.319 24.466 1.00 87.75 96 THR A N 1
ATOM 771 C CA . THR A 1 96 ? -6.591 2.346 24.844 1.00 87.75 96 THR A CA 1
ATOM 772 C C . THR A 1 96 ? -7.804 1.715 25.534 1.00 87.75 96 THR A C 1
ATOM 774 O O . THR A 1 96 ? -8.121 0.546 25.307 1.00 87.75 96 THR A O 1
ATOM 777 N N . ILE A 1 97 ? -8.503 2.483 26.376 1.00 88.06 97 ILE A N 1
ATOM 778 C CA . ILE A 1 97 ? -9.718 2.011 27.067 1.00 88.06 97 ILE A CA 1
ATOM 779 C C . ILE A 1 97 ? -10.765 1.545 26.046 1.00 88.06 97 ILE A C 1
ATOM 781 O O . ILE A 1 97 ? -11.232 0.417 26.142 1.00 88.06 97 ILE A O 1
ATOM 785 N N . ALA A 1 98 ? -11.009 2.337 24.998 1.00 91.81 98 ALA A N 1
ATOM 786 C CA . ALA A 1 98 ? -11.929 1.980 23.917 1.00 91.81 98 ALA A CA 1
ATOM 787 C C . ALA A 1 98 ? -11.568 0.649 23.225 1.00 91.81 98 ALA A C 1
ATOM 789 O O . ALA A 1 98 ? -12.450 -0.128 22.873 1.00 91.81 98 ALA A O 1
ATOM 790 N N . ALA A 1 99 ? -10.275 0.344 23.053 1.00 88.81 99 ALA A N 1
ATOM 791 C CA . ALA A 1 99 ? -9.852 -0.937 22.488 1.00 88.81 99 ALA A CA 1
ATOM 792 C C . ALA A 1 99 ? -10.126 -2.113 23.442 1.00 88.81 99 ALA A C 1
ATOM 794 O O . ALA A 1 99 ? -10.457 -3.206 22.983 1.00 88.81 99 ALA A O 1
ATOM 795 N N . LYS A 1 100 ? -10.012 -1.901 24.761 1.00 93.38 100 LYS A N 1
ATOM 796 C CA . LYS A 1 100 ? -10.379 -2.910 25.768 1.00 93.38 100 LYS A CA 1
ATOM 797 C C . LYS A 1 100 ? -11.884 -3.155 25.772 1.00 93.38 100 LYS A C 1
ATOM 799 O O . LYS A 1 100 ? -12.288 -4.306 25.696 1.00 93.38 100 LYS A O 1
ATOM 804 N N . GLU A 1 101 ? -12.681 -2.091 25.769 1.00 95.62 101 GLU A N 1
ATOM 805 C CA . GLU A 1 101 ? -14.145 -2.170 25.709 1.00 95.62 101 GLU A CA 1
ATOM 806 C C . GLU A 1 101 ? -14.616 -2.920 24.460 1.00 95.62 101 GLU A C 1
ATOM 808 O O . GLU A 1 101 ? -15.423 -3.838 24.562 1.00 95.62 101 GLU A O 1
ATOM 813 N N . GLN A 1 102 ? -14.059 -2.598 23.287 1.00 95.31 102 GLN A N 1
ATOM 814 C CA . GLN A 1 102 ? -14.370 -3.314 22.047 1.00 95.31 102 GLN A CA 1
ATOM 815 C C . GLN A 1 102 ? -13.992 -4.794 22.119 1.00 95.31 102 GLN A C 1
ATOM 817 O O . GLN A 1 102 ? -14.771 -5.654 21.714 1.00 95.31 102 GLN A O 1
ATOM 822 N N . ARG A 1 103 ? -12.814 -5.115 22.662 1.00 93.50 103 ARG A N 1
ATOM 823 C CA . ARG A 1 103 ? -12.394 -6.508 22.845 1.00 93.50 103 ARG A CA 1
ATOM 824 C C . ARG A 1 103 ? -13.345 -7.259 23.776 1.00 93.50 103 ARG A C 1
ATOM 826 O O . ARG A 1 103 ? -13.696 -8.395 23.476 1.00 93.50 103 ARG A O 1
ATOM 833 N N . ASP A 1 104 ? -13.732 -6.650 24.890 1.00 95.25 104 ASP A N 1
ATOM 834 C CA . ASP A 1 104 ? -14.589 -7.289 25.888 1.00 95.25 104 ASP A CA 1
ATOM 835 C C . ASP A 1 104 ? -16.015 -7.478 25.332 1.00 95.25 104 ASP A C 1
ATOM 837 O O . ASP A 1 104 ? -16.575 -8.565 25.457 1.00 95.25 104 ASP A O 1
ATOM 841 N N . HIS A 1 105 ? -16.529 -6.501 24.578 1.00 94.12 105 HIS A N 1
ATOM 842 C CA . HIS A 1 105 ? -17.801 -6.608 23.860 1.00 94.12 105 HIS A CA 1
ATOM 843 C C . HIS A 1 105 ? -17.809 -7.743 22.822 1.00 94.12 105 HIS A C 1
ATOM 845 O O . HIS A 1 105 ? -18.720 -8.571 22.803 1.00 94.12 105 HIS A O 1
ATOM 851 N N . LEU A 1 106 ? -16.777 -7.825 21.973 1.00 92.56 106 LEU A N 1
ATOM 852 C CA . LEU A 1 106 ? -16.660 -8.895 20.977 1.00 92.56 106 LEU A CA 1
ATOM 853 C C . LEU A 1 106 ? -16.502 -10.263 21.638 1.00 92.56 106 LEU A C 1
ATOM 855 O O . LEU A 1 106 ? -17.113 -11.234 21.197 1.00 92.56 106 LEU A O 1
ATOM 859 N N . LYS A 1 107 ? -15.709 -10.341 22.713 1.00 89.81 107 LYS A N 1
ATOM 860 C CA . LYS A 1 107 ? -15.558 -11.561 23.505 1.00 89.81 107 LYS A CA 1
ATOM 861 C C . LYS A 1 107 ? -16.919 -12.051 23.993 1.00 89.81 107 LYS A C 1
ATOM 863 O O . LYS A 1 107 ? -17.221 -13.219 23.780 1.00 89.81 107 LYS A O 1
ATOM 868 N N . GLU A 1 108 ? -17.716 -11.184 24.619 1.00 92.94 108 GLU A N 1
ATOM 869 C CA . GLU A 1 108 ? -19.061 -11.518 25.109 1.00 92.94 108 GLU A CA 1
ATOM 870 C C . GLU A 1 108 ? -19.990 -11.975 23.981 1.00 92.94 108 GLU A C 1
ATOM 872 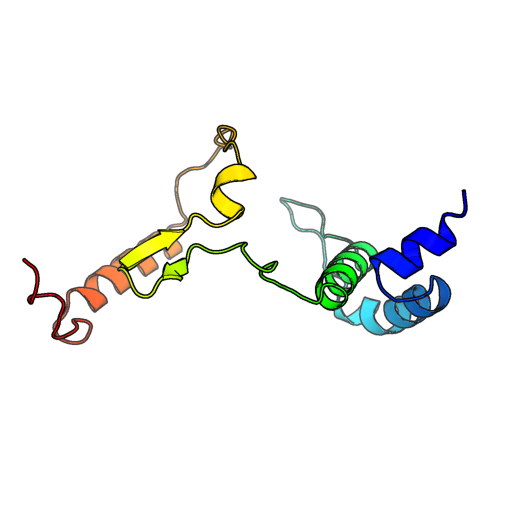O O . GLU A 1 108 ? -20.712 -12.956 24.143 1.00 92.94 108 GLU A O 1
ATOM 877 N N . TYR A 1 109 ? -19.928 -11.324 22.817 1.00 92.44 109 TYR A N 1
ATOM 878 C CA . TYR A 1 109 ? -20.725 -11.718 21.659 1.00 92.44 109 TYR A CA 1
ATOM 879 C C . TYR A 1 109 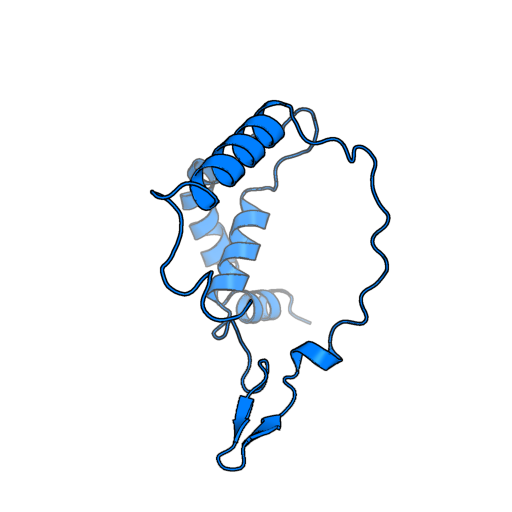? -20.372 -13.125 21.158 1.00 92.44 109 TYR A C 1
ATOM 881 O O . TYR A 1 109 ? -21.265 -13.961 21.027 1.00 92.44 109 TYR A O 1
ATOM 889 N N . PHE A 1 110 ? -19.089 -13.419 20.924 1.00 87.81 110 PHE A N 1
ATOM 890 C CA . PHE A 1 110 ? -18.655 -14.710 20.371 1.00 87.81 110 PHE A CA 1
ATOM 891 C C . PHE A 1 110 ? -18.867 -15.899 21.320 1.00 87.81 110 PHE A C 1
ATOM 893 O O . PHE A 1 110 ? -18.948 -17.029 20.846 1.00 87.81 110 PHE A O 1
ATOM 900 N N . VAL A 1 111 ? -18.972 -15.666 22.635 1.00 86.69 111 VAL A N 1
ATOM 901 C CA . VAL A 1 111 ? -19.344 -16.710 23.614 1.00 86.69 111 VAL A CA 1
ATOM 902 C C . VAL A 1 111 ? -20.851 -16.790 23.873 1.00 86.69 111 VAL A C 1
ATOM 904 O O . VAL A 1 111 ? -21.309 -17.695 24.567 1.00 86.69 111 VAL A O 1
ATOM 907 N N . SER A 1 112 ? -21.632 -15.843 23.351 1.00 90.00 112 SER A N 1
ATOM 908 C CA . SER A 1 112 ? -23.087 -15.865 23.468 1.00 90.00 112 SER A CA 1
ATOM 909 C C . SER A 1 112 ? -23.710 -16.852 22.471 1.00 90.00 112 SER A C 1
ATOM 911 O O . SER A 1 112 ? -23.133 -17.096 21.409 1.00 90.00 112 SER A O 1
ATOM 913 N N . PRO A 1 113 ? -24.939 -17.341 22.723 1.00 86.69 113 PRO A N 1
ATOM 914 C CA . PRO A 1 113 ? -25.665 -18.182 21.767 1.00 86.69 113 PRO A CA 1
ATOM 915 C C . PRO A 1 113 ? -25.906 -17.527 20.397 1.00 86.69 113 PRO A C 1
ATOM 917 O O . PRO A 1 113 ? -26.180 -18.221 19.426 1.00 86.69 113 PRO A O 1
ATOM 920 N N . ALA A 1 114 ? -25.849 -16.193 20.314 1.00 87.88 114 ALA A N 1
ATOM 921 C CA . ALA A 1 114 ? -26.045 -15.454 19.067 1.00 87.88 114 ALA A CA 1
ATOM 922 C C . ALA A 1 114 ? -24.772 -15.376 18.206 1.00 87.88 114 ALA A C 1
ATOM 924 O O . ALA A 1 114 ? -24.870 -15.238 16.989 1.00 87.88 114 ALA A O 1
ATOM 925 N N . GLY A 1 115 ? -23.592 -15.433 18.832 1.00 85.31 115 GLY A N 1
ATOM 926 C CA . GLY A 1 115 ? -22.297 -15.342 18.155 1.00 85.31 115 GLY A CA 1
ATOM 927 C C . GLY A 1 115 ? -21.540 -16.666 18.064 1.00 85.31 115 GLY A C 1
ATOM 928 O O . GLY A 1 115 ? -20.492 -16.701 17.416 1.00 85.31 115 GLY A O 1
ATOM 929 N N . CYS A 1 116 ? -22.044 -17.733 18.692 1.00 84.69 116 CYS A N 1
ATOM 930 C CA . CYS A 1 116 ? -21.445 -19.056 18.599 1.00 84.69 116 CYS A CA 1
ATOM 931 C C . CYS A 1 116 ? -21.739 -19.718 17.244 1.00 84.69 116 CYS A C 1
ATOM 933 O O . CYS A 1 116 ? -22.750 -19.451 16.589 1.00 84.69 116 CYS A O 1
ATOM 935 N N . VAL A 1 117 ? -20.832 -20.588 16.804 1.00 82.75 117 VAL A N 1
ATOM 936 C CA . VAL A 1 117 ? -20.955 -21.341 15.551 1.00 82.75 117 VAL A CA 1
ATOM 937 C C . VAL A 1 117 ? -21.103 -22.836 15.845 1.00 82.75 117 VAL A C 1
ATOM 939 O O . VAL A 1 117 ? -20.422 -23.341 16.732 1.00 82.75 117 VAL A O 1
ATOM 942 N N . PRO A 1 118 ? -21.931 -23.588 15.091 1.00 81.62 118 PRO A N 1
ATOM 943 C CA . PRO A 1 118 ? -22.263 -24.982 15.422 1.00 81.62 118 PRO A CA 1
ATOM 944 C C . PRO A 1 118 ? -21.073 -25.944 15.547 1.00 81.62 118 PRO A C 1
ATOM 946 O O . PRO A 1 118 ? -21.180 -26.980 16.194 1.00 81.62 118 PRO A O 1
ATOM 949 N N . TRP A 1 119 ? -19.947 -25.626 14.909 1.00 84.25 119 TRP A N 1
ATOM 950 C CA . TRP A 1 119 ? -18.743 -26.453 14.924 1.00 84.25 119 TRP A CA 1
ATOM 951 C C . TRP A 1 119 ? -17.792 -26.138 16.091 1.00 84.25 119 TRP A C 1
ATOM 953 O O . TRP A 1 119 ? -16.837 -26.885 16.288 1.00 84.25 119 TRP A O 1
ATOM 963 N N . GLN A 1 120 ? -18.032 -25.077 16.877 1.00 81.75 120 GLN A N 1
ATOM 964 C CA . GLN A 1 120 ? -17.182 -24.719 18.026 1.00 81.75 120 GLN A CA 1
ATOM 965 C C . GLN A 1 120 ? -17.115 -25.829 19.082 1.00 81.75 120 GLN A C 1
ATOM 967 O O . GLN A 1 120 ? -16.060 -26.022 19.677 1.00 81.75 120 GLN A O 1
ATOM 972 N N . ASP A 1 121 ? -18.195 -26.592 19.255 1.00 77.88 121 ASP A N 1
ATOM 973 C CA . ASP A 1 121 ? -18.272 -27.684 20.231 1.00 77.88 121 ASP A CA 1
ATOM 974 C C . ASP A 1 121 ? -17.942 -29.064 19.627 1.00 77.88 121 ASP A C 1
ATOM 976 O O . ASP A 1 121 ? -17.968 -30.072 20.328 1.00 77.88 121 ASP A O 1
ATOM 980 N N . GLN A 1 122 ? -17.642 -29.147 18.323 1.00 79.12 122 GLN A N 1
ATOM 981 C CA . GLN A 1 122 ? -17.411 -30.431 17.641 1.00 79.12 122 GLN A CA 1
ATOM 982 C C . GLN A 1 122 ? -16.012 -31.024 17.874 1.00 79.12 122 GLN A C 1
ATOM 984 O O . GLN A 1 122 ? -15.796 -32.188 17.544 1.00 79.12 122 GLN A O 1
ATOM 989 N N . TYR A 1 123 ? -15.076 -30.252 18.437 1.00 61.94 123 TYR A N 1
ATOM 990 C CA . TYR A 1 123 ? -13.671 -30.647 18.618 1.00 61.94 123 TYR A CA 1
ATOM 991 C C . TYR A 1 123 ? -13.129 -30.365 20.031 1.00 61.94 123 TYR A C 1
ATOM 993 O O . TYR A 1 123 ? -11.947 -30.053 20.179 1.00 61.94 123 TYR A O 1
ATOM 1001 N N . VAL A 1 124 ? -13.983 -30.443 21.059 1.00 57.09 124 VAL A N 1
ATOM 1002 C CA . VAL A 1 124 ? -13.549 -30.390 22.471 1.00 57.09 124 VAL A CA 1
ATOM 1003 C C . VAL A 1 124 ? -13.100 -31.765 22.952 1.00 57.09 124 VAL A C 1
ATOM 1005 O O . VAL A 1 124 ? -13.833 -32.745 22.693 1.00 57.09 124 VAL A O 1
#

Sequence (124 aa):
MNDMTGFREMLRVTVEEFYELLAMVEPLITRTDTVMRRSISAKERLSVTLRFLATDAYLPPGYTDWEDENHQLHNGAWRQEITLQSVNMGGGKNPTIAAKEQRDHLKEYFVSPAGCVPWQDQYV

Radius of gyration: 23.29 Å; chains: 1; bounding box: 50×55×44 Å

Secondary structure (DSSP, 8-state):
--HHHHHHHHHSS-HHHHHHHHHHHHHHH----BTTBPPPPHHHHHHHHHHHHT-S-SS-TT-S-EE-TT-PEEPPTHHHH---PPP---S-----HHHHHHHHHHHHHHHSTTT--TTTTTT-

Organism: Anabarilius grahami (NCBI:txid495550)